Protein AF-E0ZPR1-F1 (afdb_monomer_lite)

Secondary structure (DSSP, 8-state):
--SHHHHHHHHHHHTT--S-TTHHHHHHHHHHHHHHHHHHHHHHHHT--HHHHHHHHHHHHHHT-PPPSSSHHHHHHSPPPPTTS-TTHHHHHHHHHHHHHHHHHHHHTTS--

Radius of gyration: 16.37 Å; chains: 1; bounding box: 39×27×52 Å

pLDDT: mean 82.0, std 13.03, range [48.91, 95.94]

Foldseek 3Di:
DDDPLLVVLVVVLVVVDDDDDCSLVVQLVSLVVVLVVLQVVLCVVQVWDNVLSVVQLVCCQVVVHARDLDDCSLVNRHDDDDPPPDPPVSVVSSVVSSVSSRCSSNSSRPGSD

Sequence (113 aa):
PSLHKKRELIESFLSKVNTGSDVDSAWATYVAREREKELADVIASERLDDAGTRRLVDGAFRDGTDIPTEGTRIASILPPVSRFGAGSNRSTIRARVIARLQDFVERFRGLGE

InterPro domains:
  IPR022625 Type I restriction enzyme R protein, C-terminal [PF12008] (2-108)

Structure (mmCIF, N/CA/C/O backbone):
data_AF-E0ZPR1-F1
#
_entry.id   AF-E0ZPR1-F1
#
loop_
_atom_site.group_PDB
_atom_site.id
_atom_site.type_symbol
_atom_site.label_atom_id
_atom_site.label_alt_id
_atom_site.label_comp_id
_atom_site.label_asym_id
_atom_site.label_entity_id
_atom_site.label_seq_id
_atom_site.pdbx_PDB_ins_code
_atom_site.Cartn_x
_atom_site.Cartn_y
_atom_site.Cartn_z
_atom_site.occupancy
_atom_site.B_iso_or_equiv
_atom_site.auth_seq_id
_atom_site.auth_comp_id
_atom_site.auth_asym_id
_atom_site.auth_atom_id
_atom_site.pdbx_PDB_model_num
ATOM 1 N N . PRO A 1 1 ? 1.263 15.630 0.528 1.00 48.91 1 PRO A N 1
ATOM 2 C CA . PRO A 1 1 ? -0.168 15.254 0.449 1.00 48.91 1 PRO A CA 1
ATOM 3 C C . PRO A 1 1 ? -0.487 14.215 1.531 1.00 48.91 1 PRO A C 1
ATOM 5 O O . PRO A 1 1 ? -0.517 13.020 1.280 1.00 48.91 1 PRO A O 1
ATOM 8 N N . SER A 1 2 ? -0.626 14.672 2.769 1.00 56.44 2 SER A N 1
ATOM 9 C CA . SER A 1 2 ? -0.712 13.809 3.949 1.00 56.44 2 SER A CA 1
ATOM 10 C C . SER A 1 2 ? -1.584 14.492 5.007 1.00 56.44 2 SER A C 1
ATOM 12 O O . SER A 1 2 ? -1.722 15.712 4.993 1.00 56.44 2 SER A O 1
ATOM 14 N N . LEU A 1 3 ? -2.218 13.686 5.867 1.00 59.69 3 LEU A N 1
ATOM 15 C CA . LEU A 1 3 ? -3.249 14.002 6.880 1.00 59.69 3 LEU A CA 1
ATOM 16 C C . LEU A 1 3 ? -4.708 14.070 6.389 1.00 59.69 3 LEU A C 1
ATOM 18 O O . LEU A 1 3 ? -5.560 13.425 7.000 1.00 59.69 3 LEU A O 1
ATOM 22 N N . HIS A 1 4 ? -5.027 14.743 5.277 1.00 63.12 4 HIS A N 1
ATOM 23 C CA . HIS A 1 4 ? -6.434 14.875 4.844 1.00 63.12 4 HIS A CA 1
ATOM 24 C C . HIS A 1 4 ? -7.119 13.537 4.507 1.00 63.12 4 HIS A C 1
ATOM 26 O O . HIS A 1 4 ? -8.247 13.310 4.934 1.00 63.12 4 HIS A O 1
ATOM 32 N N . LYS A 1 5 ? -6.420 12.617 3.827 1.00 68.12 5 LYS A N 1
ATOM 33 C CA . LYS A 1 5 ? -6.966 11.300 3.439 1.00 68.12 5 LYS A CA 1
ATOM 34 C C . LYS A 1 5 ? -7.258 10.379 4.635 1.00 68.12 5 LYS A C 1
ATOM 36 O O . LYS A 1 5 ? -8.184 9.572 4.586 1.00 68.12 5 LYS A O 1
ATOM 41 N N . LYS A 1 6 ? -6.463 10.493 5.709 1.00 70.81 6 LYS A N 1
ATOM 42 C CA . LYS A 1 6 ? -6.687 9.770 6.975 1.00 70.81 6 LYS A CA 1
ATOM 43 C C . LYS A 1 6 ? -7.925 10.312 7.684 1.00 70.81 6 LYS A C 1
ATOM 45 O O . LYS A 1 6 ? -8.782 9.541 8.101 1.00 70.81 6 LYS A O 1
ATOM 50 N N . ARG A 1 7 ? -8.039 11.644 7.749 1.00 74.88 7 ARG A N 1
ATOM 51 C CA . ARG A 1 7 ? -9.178 12.339 8.355 1.00 74.88 7 ARG A CA 1
ATOM 52 C C . ARG A 1 7 ? -10.507 11.947 7.703 1.00 74.88 7 ARG A C 1
ATOM 54 O O . ARG A 1 7 ? -11.430 11.602 8.423 1.00 74.88 7 ARG A O 1
ATOM 61 N N . GLU A 1 8 ? -10.581 11.908 6.373 1.00 78.06 8 GLU A N 1
ATOM 62 C CA . GLU A 1 8 ? -11.799 11.485 5.657 1.00 78.06 8 GLU A CA 1
ATOM 63 C C . GLU A 1 8 ? -12.241 10.056 6.008 1.00 78.06 8 GLU A C 1
ATOM 65 O O . GLU A 1 8 ? -13.435 9.783 6.119 1.00 78.06 8 GLU A O 1
ATOM 70 N N . LEU A 1 9 ? -11.291 9.134 6.206 1.00 76.12 9 LEU A N 1
ATOM 71 C CA . LEU A 1 9 ? -11.613 7.754 6.577 1.00 76.12 9 LEU A CA 1
ATOM 72 C C . LEU A 1 9 ? -12.222 7.682 7.986 1.00 76.12 9 LEU A C 1
ATOM 74 O O . LEU A 1 9 ? -13.208 6.974 8.193 1.00 76.12 9 LEU A O 1
ATOM 78 N N . ILE A 1 10 ? -11.657 8.447 8.925 1.00 74.44 10 ILE A N 1
ATOM 79 C CA . ILE A 1 10 ? -12.149 8.561 10.303 1.00 74.44 10 ILE A CA 1
ATOM 80 C C . ILE A 1 10 ? -13.526 9.246 10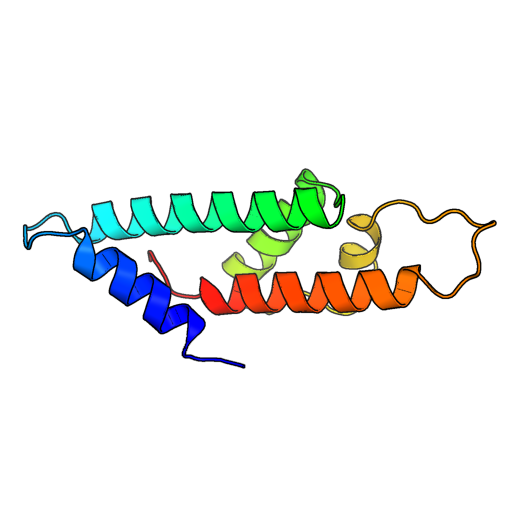.326 1.00 74.44 10 ILE A C 1
ATOM 82 O O . ILE A 1 10 ? -14.445 8.748 10.969 1.00 74.44 10 ILE A O 1
ATOM 86 N N . GLU A 1 11 ? -13.713 10.337 9.578 1.00 75.44 11 GLU A N 1
ATOM 87 C CA . GLU A 1 11 ? -14.992 11.058 9.474 1.00 75.44 11 GLU A CA 1
ATOM 88 C C . GLU A 1 11 ? -16.101 10.186 8.852 1.00 75.44 11 GLU A C 1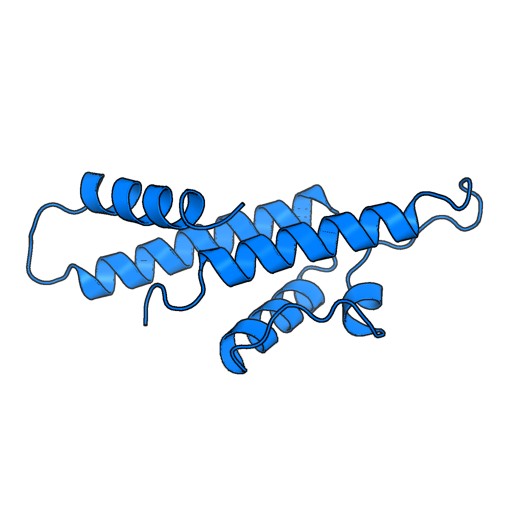
ATOM 90 O O . GLU A 1 11 ? -17.217 10.137 9.374 1.00 75.44 11 GLU A O 1
ATOM 95 N N . SER A 1 12 ? -15.792 9.425 7.792 1.00 72.12 12 SER A N 1
ATOM 96 C CA . SER A 1 12 ? -16.722 8.455 7.186 1.00 72.12 12 SER A CA 1
ATOM 97 C C . SER A 1 12 ? -17.179 7.395 8.192 1.00 72.12 12 SER A C 1
ATOM 99 O O . SER A 1 12 ? -18.353 7.022 8.218 1.00 72.12 12 SER A O 1
ATOM 101 N N . PHE A 1 13 ? -16.284 6.930 9.063 1.00 67.44 13 PHE A N 1
ATOM 102 C CA . PHE A 1 13 ? -16.640 5.971 10.103 1.00 67.44 13 PHE A CA 1
ATOM 103 C C . PHE A 1 13 ? -17.463 6.580 11.235 1.00 67.44 13 PHE A C 1
ATOM 105 O O . PHE A 1 13 ? -18.486 6.006 11.604 1.00 67.44 13 PHE A O 1
ATOM 112 N N . LEU A 1 14 ? -17.078 7.760 11.728 1.00 66.31 14 LEU A N 1
ATOM 113 C CA . LEU A 1 14 ? -17.839 8.484 12.750 1.00 66.31 14 LEU A CA 1
ATOM 114 C C . LEU A 1 14 ? -19.274 8.781 12.289 1.00 66.31 14 LEU A C 1
ATOM 116 O O . LEU A 1 14 ? -20.193 8.756 13.098 1.00 66.31 14 LEU A O 1
ATOM 120 N N . SER A 1 15 ? -19.490 8.988 10.985 1.00 64.12 15 SER A N 1
ATOM 121 C CA . SER A 1 15 ? -20.837 9.158 10.422 1.00 64.12 15 SER A CA 1
ATOM 122 C C . SER A 1 15 ? -21.688 7.877 10.416 1.00 64.12 15 SER A C 1
ATOM 124 O O . SER A 1 15 ? -22.912 7.953 10.318 1.00 64.12 15 SER A O 1
ATOM 126 N N . LYS A 1 16 ? -21.056 6.698 10.504 1.00 60.50 16 LYS A N 1
ATOM 127 C CA . LYS A 1 16 ? -21.709 5.382 10.414 1.00 60.50 16 LYS A CA 1
ATOM 128 C C . LYS A 1 16 ? -21.853 4.674 11.760 1.00 60.50 16 LYS A C 1
ATOM 130 O O . LYS A 1 16 ? -22.727 3.817 11.877 1.00 60.50 16 LYS A O 1
ATOM 135 N N . VAL A 1 17 ? -21.032 5.001 12.759 1.00 60.16 17 VAL A N 1
ATOM 136 C CA . VAL A 1 17 ? -21.102 4.376 14.086 1.00 60.16 17 VAL A CA 1
ATOM 137 C C . VAL A 1 17 ? -21.874 5.254 15.059 1.00 60.16 17 VAL A C 1
ATOM 139 O O . VAL A 1 17 ? -21.393 6.276 15.538 1.00 60.16 17 VAL A O 1
ATOM 142 N N . ASN A 1 18 ? -23.091 4.814 15.370 1.00 54.31 18 ASN A N 1
ATOM 143 C CA . ASN A 1 18 ? -23.869 5.329 16.486 1.00 54.31 18 ASN A CA 1
ATOM 144 C C . ASN A 1 18 ? -23.279 4.753 17.787 1.00 54.31 18 ASN A C 1
ATOM 146 O O . ASN A 1 18 ? -23.033 3.550 17.873 1.00 54.31 18 ASN A O 1
ATOM 150 N N . THR A 1 19 ? -22.997 5.610 18.765 1.00 55.59 19 THR A N 1
ATOM 151 C CA . THR A 1 19 ? -22.228 5.302 19.982 1.00 55.59 19 THR A CA 1
ATOM 152 C C . THR A 1 19 ? -22.784 4.095 20.750 1.00 55.59 19 THR A C 1
ATOM 154 O O . THR A 1 19 ? -23.854 4.178 21.350 1.00 55.59 19 THR A O 1
ATOM 157 N N . GLY A 1 20 ? -22.033 2.993 20.768 1.00 54.75 20 GLY A N 1
ATOM 158 C CA . GLY A 1 20 ? -22.308 1.782 21.543 1.00 54.75 20 GLY A CA 1
ATOM 159 C C . GLY A 1 20 ? -21.020 0.981 21.739 1.00 54.75 20 GLY A C 1
ATOM 160 O O . GLY A 1 20 ? -20.116 1.081 20.923 1.00 54.75 20 GLY A O 1
ATOM 161 N N . SER A 1 21 ? -20.922 0.213 22.823 1.00 57.41 21 SER A N 1
ATOM 162 C CA . SER A 1 21 ? -19.714 -0.409 23.405 1.00 57.41 21 SER A CA 1
ATOM 163 C C . SER A 1 21 ? -18.923 -1.420 22.544 1.00 57.41 21 SER A C 1
ATOM 165 O O . SER A 1 21 ? -18.094 -2.139 23.087 1.00 57.41 21 SER A O 1
ATOM 167 N N . ASP A 1 22 ? -19.157 -1.480 21.230 1.00 64.19 22 ASP A N 1
ATOM 168 C CA . ASP A 1 22 ? -18.505 -2.389 20.268 1.00 64.19 22 ASP A CA 1
ATOM 169 C C . ASP A 1 22 ? -17.859 -1.619 19.087 1.00 64.19 22 ASP A C 1
ATOM 171 O O . ASP A 1 22 ? -17.739 -2.110 17.962 1.00 64.19 22 ASP A O 1
ATOM 175 N N . VAL A 1 23 ? -17.487 -0.352 19.328 1.00 66.75 23 VAL A N 1
ATOM 176 C CA . VAL A 1 23 ? -16.899 0.548 18.316 1.00 66.75 23 VAL A CA 1
ATOM 177 C C . VAL A 1 23 ? -15.574 0.008 17.778 1.00 66.75 23 VAL A C 1
ATOM 179 O O . VAL A 1 23 ? -15.346 0.102 16.575 1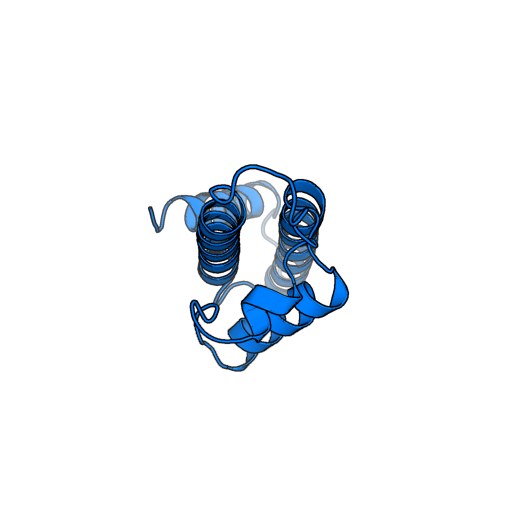.00 66.75 23 VAL A O 1
ATOM 182 N N . ASP A 1 24 ? -14.729 -0.589 18.621 1.00 68.38 24 ASP A N 1
ATOM 183 C CA . ASP A 1 24 ? -13.374 -1.006 18.231 1.00 68.38 24 ASP A CA 1
ATOM 184 C C . ASP A 1 24 ? -13.392 -2.193 17.250 1.00 68.38 24 ASP A C 1
ATOM 186 O O . ASP A 1 24 ? -12.704 -2.177 16.229 1.00 68.38 24 ASP A O 1
ATOM 190 N N . SER A 1 25 ? -14.258 -3.186 17.483 1.00 75.00 25 SER A N 1
ATOM 191 C CA . SER A 1 25 ? -14.450 -4.331 16.575 1.00 75.00 25 SER A CA 1
ATOM 192 C C . SER A 1 25 ? -15.085 -3.906 15.246 1.00 75.00 25 SER A C 1
ATOM 194 O O . SER A 1 25 ? -14.656 -4.317 14.157 1.00 75.00 25 SER A O 1
ATOM 196 N N . ALA A 1 26 ? -16.086 -3.021 15.314 1.00 79.69 26 ALA A N 1
ATOM 197 C CA . ALA A 1 26 ? -16.722 -2.447 14.134 1.00 79.69 26 ALA A CA 1
ATOM 198 C C . ALA A 1 26 ? -15.740 -1.588 13.318 1.00 79.69 26 ALA A C 1
ATOM 200 O O . ALA A 1 26 ? -15.760 -1.637 12.085 1.00 79.69 26 ALA A O 1
ATOM 201 N N . TRP A 1 27 ? -14.854 -0.848 13.991 1.00 80.12 27 TRP A N 1
ATOM 202 C CA . TRP A 1 27 ? -13.788 -0.057 13.380 1.00 80.12 27 TRP A CA 1
ATOM 203 C C . TRP A 1 27 ? -12.767 -0.936 12.675 1.00 80.12 27 TRP A C 1
ATOM 205 O O . TRP A 1 27 ? -12.549 -0.754 11.477 1.00 80.12 27 TRP A O 1
ATOM 215 N N . ALA A 1 28 ? -12.202 -1.929 13.366 1.00 80.56 28 ALA A N 1
ATOM 216 C CA . ALA A 1 28 ? -11.236 -2.853 12.779 1.00 80.56 28 ALA A CA 1
ATOM 217 C C . ALA A 1 28 ? -11.825 -3.573 11.553 1.00 80.56 28 ALA A C 1
ATOM 219 O O . ALA A 1 28 ? -11.192 -3.648 10.497 1.00 80.56 28 ALA A O 1
ATOM 220 N N . THR A 1 29 ? -13.087 -4.010 11.642 1.00 85.44 29 THR A N 1
ATOM 221 C CA . THR A 1 29 ? -13.807 -4.637 10.522 1.00 85.44 29 THR A CA 1
ATOM 222 C C . THR A 1 29 ? -14.015 -3.672 9.353 1.00 85.44 29 THR A C 1
ATOM 224 O O . THR A 1 29 ? -13.836 -4.051 8.193 1.00 85.44 29 THR A O 1
ATOM 227 N N . TYR A 1 30 ? -14.402 -2.424 9.625 1.00 85.56 30 TYR A N 1
ATOM 228 C CA . TYR A 1 30 ? -14.585 -1.403 8.595 1.00 85.56 30 TYR A CA 1
ATOM 229 C C . TYR A 1 30 ? -13.264 -1.065 7.896 1.00 85.56 30 TYR A C 1
ATOM 231 O O . TYR A 1 30 ? -13.199 -1.082 6.666 1.00 85.56 30 TYR A O 1
ATOM 239 N N . VAL A 1 31 ? -12.201 -0.829 8.669 1.00 87.25 31 VAL A N 1
ATOM 240 C CA . VAL A 1 31 ? -10.861 -0.544 8.148 1.00 87.25 31 VAL A CA 1
ATOM 241 C C . VAL A 1 31 ? -10.357 -1.709 7.300 1.00 87.25 31 VAL A C 1
ATOM 243 O O . VAL A 1 31 ? -9.865 -1.474 6.201 1.00 87.25 31 VAL A O 1
ATOM 246 N N . ALA A 1 32 ? -10.533 -2.959 7.737 1.00 88.44 32 ALA A N 1
ATOM 247 C CA . ALA A 1 32 ? -10.147 -4.130 6.950 1.00 88.44 32 ALA A CA 1
ATOM 248 C C . ALA A 1 32 ? -10.864 -4.189 5.588 1.00 88.44 32 ALA A C 1
ATOM 250 O O . ALA A 1 32 ? -10.231 -4.466 4.570 1.00 88.44 32 ALA A O 1
ATOM 251 N N . ARG A 1 33 ? -12.167 -3.876 5.547 1.00 91.19 33 ARG A N 1
ATOM 252 C CA . ARG A 1 33 ? -12.950 -3.842 4.299 1.00 91.19 33 ARG A CA 1
ATOM 253 C C . ARG A 1 33 ? -12.495 -2.731 3.355 1.00 91.19 33 ARG A C 1
ATOM 255 O O . ARG A 1 33 ? -12.347 -2.981 2.161 1.00 91.19 33 ARG A O 1
ATOM 262 N N . GLU A 1 34 ? -12.265 -1.525 3.870 1.00 91.38 34 GLU A N 1
ATOM 263 C CA . GLU A 1 34 ? -11.787 -0.404 3.048 1.00 91.38 34 GLU A CA 1
ATOM 264 C C . GLU A 1 34 ? -10.352 -0.633 2.553 1.00 91.38 34 GLU A C 1
ATOM 266 O O . GLU A 1 34 ? -10.062 -0.352 1.391 1.00 91.38 34 GLU A O 1
ATOM 271 N N . ARG A 1 35 ? -9.480 -1.226 3.382 1.00 92.31 35 ARG A N 1
ATOM 272 C CA . ARG A 1 35 ? -8.126 -1.646 2.977 1.00 92.31 35 ARG A CA 1
ATOM 273 C C . ARG A 1 35 ? -8.166 -2.611 1.805 1.00 92.31 35 ARG A C 1
ATOM 275 O O . ARG A 1 35 ? -7.461 -2.399 0.823 1.00 92.31 35 ARG A O 1
ATOM 282 N N . GLU A 1 36 ? -8.988 -3.653 1.905 1.00 94.00 36 GLU A N 1
ATOM 283 C CA . GLU A 1 36 ? -9.110 -4.660 0.852 1.00 94.00 36 GLU A CA 1
ATOM 284 C C . GLU A 1 36 ? -9.622 -4.046 -0.453 1.00 94.00 36 GLU A C 1
ATOM 286 O O . GLU A 1 36 ? -9.044 -4.268 -1.516 1.00 94.00 36 GLU A O 1
ATOM 291 N N . LYS A 1 37 ? -10.671 -3.225 -0.367 1.00 94.38 37 LYS A N 1
ATOM 292 C CA . LYS A 1 37 ? -11.258 -2.551 -1.525 1.00 94.38 37 LYS A CA 1
ATOM 293 C C . LYS A 1 37 ? -10.246 -1.652 -2.237 1.00 94.38 37 LYS A C 1
ATOM 295 O O . LYS A 1 37 ? -10.062 -1.774 -3.444 1.00 94.38 37 LYS A O 1
ATOM 300 N N . GLU A 1 38 ? -9.573 -0.770 -1.501 1.00 94.00 38 GLU A N 1
ATOM 301 C CA . GLU A 1 38 ? -8.634 0.180 -2.101 1.00 94.00 38 GLU A CA 1
ATOM 302 C C . GLU A 1 38 ? -7.395 -0.530 -2.673 1.00 94.00 38 GLU A C 1
ATOM 304 O O . GLU A 1 38 ? -6.917 -0.161 -3.748 1.00 94.00 38 GLU A O 1
ATOM 309 N N . LEU A 1 39 ? -6.909 -1.595 -2.022 1.00 95.44 39 LEU A N 1
ATOM 310 C CA . LEU A 1 39 ? -5.810 -2.398 -2.560 1.00 95.44 39 LEU A CA 1
ATOM 311 C C . LEU A 1 39 ? -6.211 -3.120 -3.854 1.00 95.44 39 LEU A C 1
ATOM 313 O O . LEU A 1 39 ? -5.460 -3.081 -4.831 1.00 95.44 39 LEU A O 1
ATOM 317 N N . ALA A 1 40 ? -7.397 -3.734 -3.883 1.00 95.56 40 ALA A N 1
ATOM 318 C CA . ALA A 1 40 ? -7.929 -4.390 -5.074 1.00 95.56 40 ALA A CA 1
ATOM 319 C C . ALA A 1 40 ? -8.084 -3.403 -6.246 1.00 95.56 40 ALA A C 1
ATOM 321 O O . ALA A 1 40 ? -7.706 -3.723 -7.375 1.00 95.56 40 ALA A O 1
ATOM 322 N N . ASP A 1 41 ? -8.544 -2.177 -5.980 1.00 95.50 41 ASP A N 1
ATOM 323 C CA . ASP A 1 41 ? -8.660 -1.116 -6.987 1.00 95.50 41 ASP A CA 1
ATOM 324 C C . ASP A 1 41 ? -7.288 -0.698 -7.552 1.00 95.50 41 ASP A C 1
ATOM 326 O O . ASP A 1 41 ? -7.133 -0.493 -8.764 1.00 95.50 41 ASP A O 1
ATOM 330 N N . VAL A 1 42 ? -6.253 -0.597 -6.708 1.00 93.94 42 VAL A N 1
ATOM 331 C CA . VAL A 1 42 ? -4.877 -0.317 -7.161 1.00 93.94 42 VAL A CA 1
ATOM 332 C C . VAL A 1 42 ? -4.352 -1.454 -8.039 1.00 93.94 42 VAL A C 1
ATOM 334 O O . VAL A 1 42 ? -3.837 -1.191 -9.129 1.00 93.94 42 VAL A O 1
ATOM 337 N N . ILE A 1 43 ? -4.529 -2.707 -7.610 1.00 94.88 43 ILE A N 1
ATOM 338 C CA . ILE A 1 43 ? -4.094 -3.898 -8.352 1.00 94.88 43 ILE A CA 1
ATOM 339 C C . ILE A 1 43 ? -4.784 -3.969 -9.717 1.00 94.88 43 ILE A C 1
ATOM 341 O O . ILE A 1 43 ? -4.112 -4.129 -10.737 1.00 94.88 43 ILE A O 1
ATOM 345 N N . ALA A 1 44 ? -6.105 -3.789 -9.760 1.00 94.88 44 ALA A N 1
ATOM 346 C CA . ALA A 1 44 ? -6.880 -3.846 -10.994 1.00 94.88 44 ALA A CA 1
ATOM 347 C C . ALA A 1 44 ? -6.533 -2.696 -11.953 1.00 94.88 44 ALA A C 1
ATOM 349 O O . ALA A 1 44 ? -6.302 -2.930 -13.142 1.00 94.88 44 ALA A O 1
ATOM 350 N N . SER A 1 45 ? -6.455 -1.459 -11.448 1.00 91.88 45 SER A N 1
ATOM 351 C CA . SER A 1 45 ? -6.216 -0.276 -12.289 1.00 91.88 45 SER A CA 1
ATOM 352 C C . SER A 1 45 ? -4.821 -0.247 -12.917 1.00 91.88 45 SER A C 1
ATOM 354 O O . SER A 1 45 ? -4.670 0.215 -14.047 1.00 91.88 45 SER A O 1
ATOM 356 N N . GLU A 1 46 ? -3.808 -0.767 -12.222 1.00 90.75 46 GLU A N 1
ATOM 357 C CA . GLU A 1 46 ? -2.427 -0.829 -12.723 1.00 90.75 46 GLU A CA 1
ATOM 358 C C . GLU A 1 46 ? -2.052 -2.210 -13.290 1.00 90.75 46 GLU A C 1
ATOM 360 O O . GLU A 1 46 ? -0.930 -2.397 -13.766 1.00 90.75 46 GLU A O 1
ATOM 365 N N . ARG A 1 47 ? -2.995 -3.167 -13.286 1.00 93.19 47 ARG A N 1
ATOM 366 C CA . ARG A 1 47 ? -2.818 -4.560 -13.738 1.00 93.19 47 ARG A CA 1
ATOM 367 C C . ARG A 1 47 ? -1.620 -5.240 -13.071 1.00 93.19 47 ARG A C 1
ATOM 369 O O . ARG A 1 47 ? -0.792 -5.858 -13.745 1.00 93.19 47 ARG A O 1
ATOM 376 N N . LEU A 1 48 ? -1.513 -5.065 -11.758 1.00 94.31 48 LEU A N 1
ATOM 377 C CA . LEU A 1 48 ? -0.425 -5.623 -10.962 1.00 94.31 48 LEU A CA 1
ATOM 378 C C . LEU A 1 48 ? -0.619 -7.123 -10.737 1.00 94.31 48 LEU A C 1
ATOM 380 O O . LEU A 1 48 ? -1.732 -7.641 -10.818 1.00 94.31 48 LEU A O 1
ATOM 384 N N . ASP A 1 49 ? 0.472 -7.808 -10.404 1.00 95.00 49 ASP A N 1
ATOM 385 C CA . ASP A 1 49 ? 0.395 -9.151 -9.832 1.00 95.00 49 ASP A CA 1
ATOM 386 C C . ASP A 1 49 ? -0.268 -9.087 -8.450 1.00 95.00 49 ASP A C 1
ATOM 388 O O . ASP A 1 49 ? 0.275 -8.480 -7.524 1.00 95.00 49 ASP A O 1
ATOM 392 N N . ASP A 1 50 ? -1.439 -9.706 -8.307 1.00 95.38 50 ASP A N 1
ATOM 393 C CA . ASP A 1 50 ? -2.250 -9.629 -7.090 1.00 95.38 50 ASP A CA 1
ATOM 394 C C . ASP A 1 50 ? -1.508 -10.214 -5.877 1.00 95.38 50 ASP A C 1
ATOM 396 O O . ASP A 1 50 ? -1.300 -9.531 -4.870 1.00 95.38 50 ASP A O 1
ATOM 400 N N . ALA A 1 51 ? -1.007 -11.445 -6.005 1.00 95.31 51 ALA A N 1
ATOM 401 C CA . ALA A 1 51 ? -0.344 -12.148 -4.912 1.00 95.31 51 ALA A CA 1
ATOM 402 C C . ALA A 1 51 ? 0.955 -11.451 -4.478 1.00 95.31 51 ALA A C 1
ATOM 404 O O . ALA A 1 51 ? 1.212 -11.291 -3.280 1.00 95.31 51 ALA A O 1
ATOM 405 N N . GLY A 1 52 ? 1.782 -11.019 -5.433 1.00 95.19 52 GLY A N 1
ATOM 406 C CA . GLY A 1 52 ? 3.011 -10.285 -5.155 1.00 95.19 52 GLY A CA 1
ATOM 407 C C . GLY A 1 52 ? 2.753 -8.915 -4.533 1.00 95.19 52 GLY A C 1
ATOM 408 O O . GLY A 1 52 ? 3.464 -8.533 -3.602 1.00 95.19 52 GLY A O 1
ATOM 409 N N . THR A 1 53 ? 1.719 -8.200 -4.987 1.00 95.94 53 THR A N 1
ATOM 410 C CA . THR A 1 53 ? 1.364 -6.881 -4.440 1.00 95.94 53 THR A CA 1
ATOM 411 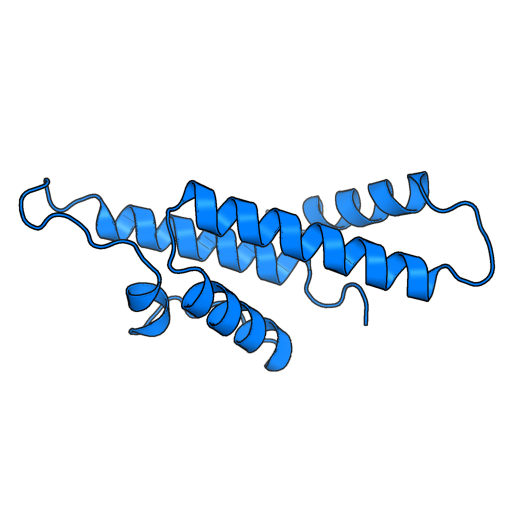C C . THR A 1 53 ? 0.887 -7.000 -2.998 1.00 95.94 53 THR A C 1
ATOM 413 O O . THR A 1 53 ? 1.390 -6.279 -2.137 1.00 95.94 53 THR A O 1
ATOM 416 N N . ARG A 1 54 ? -0.006 -7.953 -2.707 1.00 95.38 54 ARG A N 1
ATOM 417 C CA . ARG A 1 54 ? -0.485 -8.218 -1.341 1.00 95.38 54 ARG A CA 1
ATOM 418 C C . ARG A 1 54 ? 0.664 -8.558 -0.399 1.00 95.38 54 ARG A C 1
ATOM 420 O O . ARG A 1 54 ? 0.820 -7.909 0.625 1.00 95.38 54 ARG A O 1
ATOM 427 N N . ARG A 1 55 ? 1.559 -9.469 -0.800 1.00 94.44 55 ARG A N 1
ATOM 428 C CA . ARG A 1 55 ? 2.753 -9.820 -0.004 1.00 94.44 55 ARG A CA 1
ATOM 429 C C . ARG A 1 55 ? 3.666 -8.626 0.267 1.00 94.44 55 ARG A C 1
ATOM 431 O O . ARG A 1 55 ? 4.225 -8.525 1.358 1.00 94.44 55 ARG A O 1
ATOM 438 N N . LEU A 1 56 ? 3.855 -7.755 -0.724 1.00 93.38 56 LEU A N 1
ATOM 439 C CA . LEU A 1 56 ? 4.693 -6.564 -0.588 1.00 93.38 56 LEU A CA 1
ATOM 440 C C . LEU A 1 56 ? 4.106 -5.591 0.439 1.00 93.38 56 LEU A C 1
ATOM 442 O O . LEU A 1 56 ? 4.820 -5.102 1.311 1.00 93.38 56 LEU A O 1
ATOM 446 N N . VAL A 1 57 ? 2.804 -5.346 0.332 1.00 93.56 57 VAL A N 1
ATOM 447 C CA . VAL A 1 57 ? 2.044 -4.466 1.216 1.00 93.56 57 VAL A CA 1
ATOM 448 C C . VAL A 1 57 ? 1.976 -5.035 2.637 1.00 93.56 57 VAL A C 1
ATOM 450 O O . VAL A 1 57 ? 2.258 -4.314 3.591 1.00 93.56 57 VAL A O 1
ATOM 453 N N . ASP A 1 58 ? 1.703 -6.331 2.793 1.00 92.31 58 ASP A N 1
ATOM 454 C CA . ASP A 1 58 ? 1.684 -7.013 4.093 1.00 92.31 58 ASP A CA 1
ATOM 455 C C . ASP A 1 58 ? 3.039 -6.944 4.803 1.00 92.31 58 ASP A C 1
ATOM 457 O O . ASP A 1 58 ? 3.096 -6.777 6.019 1.00 92.31 58 ASP A O 1
ATOM 461 N N . GLY A 1 59 ? 4.139 -7.061 4.050 1.00 91.81 59 GLY A N 1
ATOM 462 C CA . GLY A 1 59 ? 5.489 -6.858 4.576 1.00 91.81 59 GLY A CA 1
ATOM 463 C C . GLY A 1 59 ? 5.690 -5.442 5.114 1.00 91.81 59 GLY A C 1
ATOM 464 O O . GLY A 1 59 ? 6.149 -5.280 6.238 1.00 91.81 59 GLY A O 1
ATOM 465 N N . ALA A 1 60 ? 5.269 -4.424 4.359 1.00 91.62 60 ALA A N 1
ATOM 466 C CA . ALA A 1 60 ? 5.371 -3.028 4.786 1.00 91.62 60 ALA A CA 1
ATOM 467 C C . ALA A 1 60 ? 4.580 -2.751 6.077 1.00 91.62 60 ALA A C 1
ATOM 469 O O . ALA A 1 60 ? 5.093 -2.092 6.981 1.00 91.62 60 ALA A O 1
ATOM 470 N N . PHE A 1 61 ? 3.369 -3.307 6.209 1.00 90.31 61 PHE A N 1
ATOM 471 C CA . PHE A 1 61 ? 2.596 -3.199 7.450 1.00 90.31 61 PHE A CA 1
ATOM 472 C C . PHE A 1 61 ? 3.245 -3.944 8.615 1.00 90.31 61 PHE A C 1
ATOM 474 O O . PHE A 1 61 ? 3.395 -3.357 9.681 1.00 90.31 61 PHE A O 1
ATOM 481 N N . ARG A 1 62 ? 3.655 -5.205 8.415 1.00 89.75 62 ARG A N 1
ATOM 482 C CA . ARG A 1 62 ? 4.277 -6.029 9.465 1.00 89.75 62 ARG A CA 1
ATOM 483 C C . ARG A 1 62 ? 5.554 -5.395 10.005 1.00 89.75 62 ARG A C 1
ATOM 485 O O . ARG A 1 62 ? 5.769 -5.380 11.211 1.00 89.75 62 ARG A O 1
ATOM 492 N N . ASP A 1 63 ? 6.390 -4.893 9.105 1.00 88.69 63 ASP A N 1
ATOM 493 C CA . ASP A 1 63 ? 7.711 -4.374 9.447 1.00 88.69 63 ASP A CA 1
ATOM 494 C C . ASP A 1 63 ? 7.656 -2.885 9.828 1.00 88.69 63 ASP A C 1
ATOM 496 O O . ASP A 1 63 ? 8.671 -2.298 10.198 1.00 88.69 63 ASP A O 1
ATOM 500 N N . GLY A 1 64 ? 6.490 -2.241 9.692 1.00 87.75 64 GLY A N 1
ATOM 501 C CA . GLY A 1 64 ? 6.341 -0.807 9.909 1.00 87.75 64 GLY A CA 1
ATOM 502 C C . GLY A 1 64 ? 7.178 0.034 8.940 1.00 87.75 64 GLY A C 1
ATOM 503 O O . GLY A 1 64 ? 7.535 1.165 9.263 1.00 87.75 64 GLY A O 1
ATOM 504 N N . THR A 1 65 ? 7.462 -0.462 7.736 1.00 89.00 65 THR A N 1
ATOM 505 C CA . THR A 1 65 ? 8.295 0.217 6.727 1.00 89.00 65 THR A CA 1
ATOM 506 C C . THR A 1 65 ? 7.465 0.762 5.570 1.00 89.00 65 THR A C 1
ATOM 508 O O . THR A 1 65 ? 6.276 0.474 5.449 1.00 89.00 65 THR A O 1
ATOM 511 N N . ASP A 1 66 ? 8.058 1.618 4.742 1.00 89.62 66 ASP A N 1
ATOM 512 C CA . ASP A 1 66 ? 7.434 2.063 3.496 1.00 89.62 66 ASP A CA 1
ATOM 513 C C . ASP A 1 66 ? 7.650 1.046 2.372 1.00 89.62 66 ASP A C 1
ATOM 515 O O . ASP A 1 66 ? 8.522 0.175 2.433 1.00 89.62 66 ASP A O 1
ATOM 519 N N . ILE A 1 67 ? 6.869 1.180 1.298 1.00 91.00 67 ILE A N 1
ATOM 520 C CA . ILE A 1 67 ? 7.035 0.341 0.111 1.00 91.00 67 ILE A CA 1
ATOM 521 C C . ILE A 1 67 ? 8.434 0.570 -0.481 1.00 91.00 67 ILE A C 1
ATOM 523 O O . ILE A 1 67 ? 8.787 1.716 -0.783 1.00 91.00 67 ILE A O 1
ATOM 527 N N . PRO A 1 68 ? 9.226 -0.498 -0.700 1.00 86.38 68 PRO A N 1
ATOM 528 C CA . PRO A 1 68 ? 10.564 -0.366 -1.250 1.00 86.38 68 PRO A CA 1
ATOM 529 C C . PRO A 1 68 ? 10.497 0.187 -2.675 1.00 86.38 68 PRO A C 1
ATOM 531 O O . PRO A 1 68 ? 9.865 -0.384 -3.566 1.00 86.38 68 PRO A O 1
ATOM 534 N N . THR A 1 69 ? 11.181 1.306 -2.890 1.00 85.12 69 THR A N 1
ATOM 535 C CA . THR A 1 69 ? 11.261 1.985 -4.189 1.00 85.12 69 THR A CA 1
ATOM 536 C C . THR A 1 69 ? 12.238 1.280 -5.135 1.00 85.12 69 THR A C 1
ATOM 538 O O . THR A 1 69 ? 12.055 1.265 -6.358 1.00 85.12 69 THR A O 1
ATOM 541 N N . GLU A 1 70 ? 13.247 0.627 -4.560 1.00 79.81 70 GLU A N 1
ATOM 542 C CA . GLU A 1 70 ? 14.323 -0.077 -5.246 1.00 79.81 70 GLU A CA 1
ATOM 543 C C . GLU A 1 70 ? 14.190 -1.606 -5.174 1.00 79.81 70 GLU A C 1
ATOM 545 O O . GLU A 1 70 ? 13.377 -2.173 -4.442 1.00 79.81 70 GLU A O 1
ATOM 550 N N . GLY A 1 71 ? 15.005 -2.290 -5.976 1.00 80.12 71 GLY A N 1
ATOM 551 C CA . GLY A 1 71 ? 15.065 -3.749 -6.007 1.00 80.12 71 GLY A CA 1
ATOM 552 C C . GLY A 1 71 ? 14.031 -4.426 -6.910 1.00 80.12 71 GLY A C 1
ATOM 553 O O . GLY A 1 71 ? 13.278 -3.797 -7.659 1.00 80.12 71 GLY A O 1
ATOM 554 N N . THR A 1 72 ? 14.044 -5.758 -6.867 1.00 85.06 72 THR A N 1
ATOM 555 C CA . THR A 1 72 ? 13.282 -6.637 -7.767 1.00 85.06 72 THR A CA 1
ATOM 556 C C . THR A 1 72 ? 11.838 -6.845 -7.330 1.00 85.06 72 THR A C 1
ATOM 558 O O . THR A 1 72 ? 11.002 -7.125 -8.180 1.00 85.06 72 THR A O 1
ATOM 561 N N . ARG A 1 73 ? 11.521 -6.649 -6.043 1.00 85.88 73 ARG A N 1
ATOM 562 C CA . ARG A 1 73 ? 10.171 -6.869 -5.493 1.00 85.88 73 ARG A CA 1
ATOM 563 C C . ARG A 1 73 ? 9.114 -5.963 -6.119 1.00 85.88 73 ARG A C 1
ATOM 565 O O . ARG A 1 73 ? 8.050 -6.434 -6.495 1.00 85.88 73 ARG A O 1
ATOM 572 N N . ILE A 1 74 ? 9.412 -4.672 -6.282 1.00 89.00 74 ILE A N 1
ATOM 573 C CA . ILE A 1 74 ? 8.492 -3.773 -6.988 1.00 89.00 74 ILE A CA 1
ATOM 574 C C . ILE A 1 74 ? 8.460 -4.100 -8.485 1.00 89.00 74 ILE A C 1
ATOM 576 O O . ILE A 1 74 ? 7.418 -4.038 -9.118 1.00 89.00 74 ILE A O 1
ATOM 580 N N . ALA A 1 75 ? 9.594 -4.496 -9.068 1.00 88.25 75 ALA A N 1
ATOM 581 C CA . ALA A 1 75 ? 9.676 -4.811 -10.489 1.00 88.25 75 ALA A CA 1
ATOM 582 C C . ALA A 1 75 ? 8.908 -6.088 -10.869 1.00 88.25 75 ALA A C 1
ATOM 584 O O . ALA A 1 75 ? 8.453 -6.172 -12.013 1.00 88.25 75 ALA A O 1
ATOM 585 N N . SER A 1 76 ? 8.772 -7.044 -9.941 1.00 90.31 76 SER A N 1
ATOM 586 C CA . SER A 1 76 ? 8.078 -8.319 -10.143 1.00 90.31 76 SER A CA 1
ATOM 587 C C . SER A 1 76 ? 6.560 -8.200 -10.108 1.00 90.31 76 SER A C 1
ATOM 589 O O . SER A 1 76 ? 5.900 -9.040 -10.703 1.00 90.31 76 SER A O 1
ATOM 591 N N . ILE A 1 77 ? 6.011 -7.171 -9.450 1.00 93.44 77 ILE A N 1
ATOM 592 C CA . ILE A 1 77 ? 4.556 -6.958 -9.405 1.00 93.44 77 ILE A CA 1
ATOM 593 C C . ILE A 1 77 ? 4.024 -6.158 -10.595 1.00 93.44 77 ILE A C 1
ATOM 595 O O . ILE A 1 77 ? 2.817 -6.077 -10.797 1.00 93.44 77 ILE A O 1
ATOM 599 N N . LEU A 1 78 ? 4.914 -5.535 -11.372 1.00 90.81 78 LEU A N 1
ATOM 600 C CA . LEU A 1 78 ? 4.528 -4.746 -12.535 1.00 90.81 78 LEU A CA 1
ATOM 601 C C . LEU A 1 78 ? 4.166 -5.655 -13.713 1.00 90.81 78 LEU A C 1
ATOM 603 O O . LEU A 1 78 ? 4.861 -6.649 -13.948 1.00 90.81 78 LEU A O 1
ATOM 607 N N . PRO A 1 79 ? 3.172 -5.268 -14.529 1.00 86.56 79 PRO A N 1
ATOM 608 C CA . PRO A 1 79 ? 2.849 -6.010 -15.734 1.00 86.56 79 PRO A CA 1
ATOM 609 C C . PRO A 1 79 ? 4.052 -6.064 -16.692 1.00 86.56 79 PRO A C 1
ATOM 611 O O . PRO A 1 79 ? 4.872 -5.133 -16.743 1.00 86.56 79 PRO A O 1
ATOM 614 N N . PRO A 1 80 ? 4.169 -7.135 -17.497 1.00 81.62 80 PRO A N 1
ATOM 615 C CA . PRO A 1 80 ? 5.200 -7.221 -18.517 1.00 81.62 80 PRO A CA 1
ATOM 616 C C . PRO A 1 80 ? 5.013 -6.082 -19.523 1.00 81.62 80 PRO A C 1
ATOM 618 O O . PRO A 1 80 ? 3.947 -5.912 -20.113 1.00 81.62 80 PRO A O 1
ATOM 621 N N . VAL A 1 81 ? 6.065 -5.294 -19.735 1.00 75.19 81 VAL A N 1
ATOM 622 C CA . VAL A 1 81 ? 6.059 -4.268 -20.782 1.00 75.19 81 VAL A CA 1
ATOM 623 C C . VAL A 1 81 ? 6.511 -4.876 -22.102 1.00 75.19 81 VAL A C 1
ATOM 625 O O . VAL A 1 81 ? 7.482 -5.637 -22.147 1.00 75.19 81 VAL A O 1
ATOM 628 N N . SER A 1 82 ? 5.820 -4.526 -23.187 1.00 68.50 82 SER A N 1
ATOM 629 C CA . SER A 1 82 ? 6.262 -4.891 -24.531 1.00 68.50 82 SER A CA 1
ATOM 630 C C . SER A 1 82 ? 7.637 -4.284 -24.801 1.00 68.50 82 SER A C 1
ATOM 632 O O . SER A 1 82 ? 7.827 -3.077 -24.660 1.00 68.50 82 SER A O 1
ATOM 634 N N . ARG A 1 83 ? 8.587 -5.121 -25.232 1.00 63.97 83 ARG A N 1
ATOM 635 C CA . ARG A 1 83 ? 9.945 -4.701 -25.627 1.00 63.97 83 ARG A CA 1
ATOM 636 C C . ARG A 1 83 ? 9.962 -3.899 -26.934 1.00 63.97 83 ARG A C 1
ATOM 638 O O . ARG A 1 83 ? 10.990 -3.329 -27.275 1.00 63.97 83 ARG A O 1
ATOM 645 N N . PHE A 1 84 ? 8.833 -3.866 -27.642 1.00 68.94 84 PHE A N 1
ATOM 646 C CA . PHE A 1 84 ? 8.655 -3.190 -28.927 1.00 68.94 84 PHE A CA 1
ATOM 647 C C . PHE A 1 84 ? 7.820 -1.904 -28.821 1.00 68.94 84 PHE A C 1
ATOM 649 O O . PHE A 1 84 ? 7.629 -1.214 -29.816 1.00 68.94 84 PHE A O 1
ATOM 656 N N . GLY A 1 85 ? 7.317 -1.569 -27.628 1.00 60.81 85 GLY A N 1
ATOM 657 C CA . GLY A 1 85 ? 6.714 -0.264 -27.358 1.00 60.81 85 GLY A CA 1
ATOM 658 C C . GLY A 1 85 ? 7.796 0.739 -26.965 1.00 60.81 85 GLY A C 1
ATOM 659 O O . GLY A 1 85 ? 8.711 0.382 -26.225 1.00 60.81 85 GLY A O 1
ATOM 660 N N . ALA A 1 86 ? 7.699 1.981 -27.445 1.00 56.81 86 ALA A N 1
ATOM 661 C CA . ALA A 1 86 ? 8.633 3.061 -27.124 1.00 56.81 86 ALA A CA 1
ATOM 662 C C . ALA A 1 86 ? 8.965 3.078 -25.615 1.00 56.81 86 ALA A C 1
ATOM 664 O O . ALA A 1 86 ? 8.069 3.177 -24.774 1.00 56.81 86 ALA A O 1
ATOM 665 N N . GLY A 1 87 ? 10.254 2.927 -25.286 1.00 56.47 87 GLY A N 1
ATOM 666 C CA . GLY A 1 87 ? 10.816 2.579 -23.970 1.00 56.47 87 GLY A CA 1
ATOM 667 C C . GLY A 1 87 ? 10.604 3.561 -22.807 1.00 56.47 87 GLY A C 1
ATOM 668 O O . GLY A 1 87 ? 11.387 3.560 -21.865 1.00 56.47 87 GLY A O 1
ATOM 669 N N . SER A 1 88 ? 9.551 4.375 -22.831 1.00 60.56 88 SER A N 1
ATOM 670 C CA . SER A 1 88 ? 9.244 5.406 -21.835 1.00 60.56 88 SER A CA 1
ATOM 671 C C . SER A 1 88 ? 8.221 4.979 -20.772 1.00 60.56 88 SER A C 1
ATOM 673 O O . SER A 1 88 ? 8.043 5.694 -19.789 1.00 60.56 88 SER A O 1
ATOM 675 N N . ASN A 1 89 ? 7.507 3.860 -20.944 1.00 75.56 89 ASN A N 1
ATOM 676 C CA . ASN A 1 89 ? 6.311 3.606 -20.129 1.00 75.56 89 ASN A CA 1
ATOM 677 C C . ASN A 1 89 ? 6.592 2.862 -18.809 1.00 75.56 89 ASN A C 1
ATOM 679 O O . ASN A 1 89 ? 5.903 3.092 -17.818 1.00 75.56 89 ASN A O 1
ATOM 683 N N . ARG A 1 90 ? 7.614 1.991 -18.747 1.00 83.69 90 ARG A N 1
ATOM 684 C CA . ARG A 1 90 ? 7.839 1.143 -17.555 1.00 83.69 90 ARG A CA 1
ATOM 685 C C . ARG A 1 90 ? 8.276 1.938 -16.327 1.00 83.69 90 ARG A C 1
ATOM 687 O O . ARG A 1 90 ? 7.798 1.657 -15.233 1.00 83.69 90 ARG A O 1
ATOM 694 N N . SER A 1 91 ? 9.187 2.896 -16.490 1.00 85.00 91 SER A N 1
ATOM 695 C CA . SER A 1 91 ? 9.676 3.737 -15.389 1.00 85.00 91 SER A CA 1
ATOM 696 C C . SER A 1 91 ? 8.562 4.619 -14.826 1.00 85.00 91 SER A C 1
ATOM 698 O O . SER A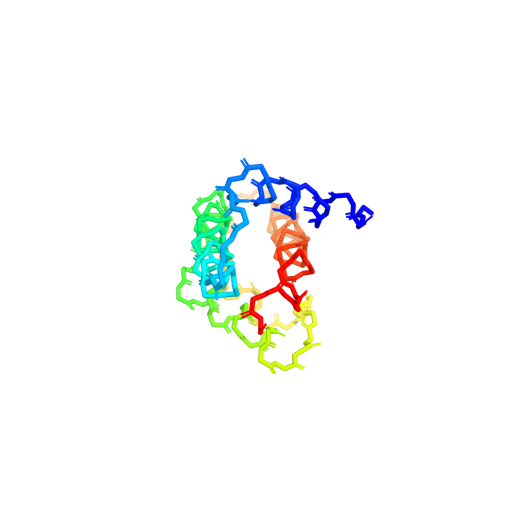 1 91 ? 8.400 4.683 -13.611 1.00 85.00 91 SER A O 1
ATOM 700 N N . THR A 1 92 ? 7.741 5.215 -15.694 1.00 86.75 92 THR A N 1
ATOM 701 C CA . THR A 1 92 ? 6.580 6.022 -15.294 1.00 86.75 92 THR A CA 1
ATOM 702 C C . THR A 1 92 ? 5.528 5.188 -14.568 1.00 86.75 92 THR A C 1
ATOM 704 O O . THR A 1 92 ? 5.059 5.592 -13.506 1.00 86.75 92 THR A O 1
ATOM 707 N N . ILE A 1 93 ? 5.190 3.999 -15.088 1.00 87.06 93 ILE A N 1
ATOM 708 C CA . ILE A 1 93 ? 4.272 3.071 -14.409 1.00 87.06 93 ILE A CA 1
ATOM 709 C C . ILE A 1 93 ? 4.844 2.679 -13.044 1.00 87.06 93 ILE A C 1
ATOM 711 O O . ILE A 1 93 ? 4.134 2.746 -12.047 1.00 87.06 93 ILE A O 1
ATOM 715 N N . ARG A 1 94 ? 6.137 2.339 -12.968 1.00 89.75 94 ARG A N 1
ATOM 716 C CA . ARG A 1 94 ? 6.798 1.996 -11.703 1.00 89.75 94 ARG A CA 1
ATOM 717 C C . ARG A 1 94 ? 6.682 3.123 -10.679 1.00 89.75 94 ARG A C 1
ATOM 719 O O . ARG A 1 94 ? 6.278 2.861 -9.552 1.00 89.75 94 ARG A O 1
ATOM 726 N N . ALA A 1 95 ? 7.024 4.352 -11.059 1.00 90.94 95 ALA A N 1
ATOM 727 C CA . ALA A 1 95 ? 6.952 5.504 -10.164 1.00 90.94 95 ALA A CA 1
ATOM 728 C C . ALA A 1 95 ? 5.516 5.750 -9.675 1.00 90.94 95 ALA A C 1
ATOM 730 O O . ALA A 1 95 ? 5.298 5.972 -8.485 1.00 90.94 95 ALA A O 1
ATOM 731 N N . ARG A 1 96 ? 4.527 5.635 -10.571 1.00 91.19 96 ARG A N 1
ATOM 732 C CA . ARG A 1 96 ? 3.108 5.772 -10.227 1.00 91.19 96 ARG A CA 1
ATOM 733 C C . ARG A 1 96 ? 2.640 4.685 -9.259 1.00 91.19 96 ARG A C 1
ATOM 735 O O . ARG A 1 96 ? 1.989 5.004 -8.271 1.00 91.19 96 ARG A O 1
ATOM 742 N N . VAL A 1 97 ? 2.987 3.425 -9.515 1.00 93.19 97 VAL A N 1
ATOM 743 C CA . VAL A 1 97 ? 2.630 2.290 -8.648 1.00 93.19 97 VAL A CA 1
ATOM 744 C C . VAL A 1 97 ? 3.254 2.444 -7.265 1.00 93.19 97 VAL A C 1
ATOM 746 O O . VAL A 1 97 ? 2.553 2.285 -6.272 1.00 93.19 97 VAL A O 1
ATOM 749 N N . ILE A 1 98 ? 4.535 2.822 -7.189 1.00 93.31 98 ILE A N 1
ATOM 750 C CA . ILE A 1 98 ? 5.210 3.112 -5.917 1.00 93.31 98 ILE A CA 1
ATOM 751 C C . ILE A 1 98 ? 4.447 4.188 -5.146 1.00 93.31 98 ILE A C 1
ATOM 753 O O . ILE A 1 98 ? 4.080 3.950 -4.002 1.00 93.31 98 ILE A O 1
ATOM 757 N N . ALA A 1 99 ? 4.151 5.327 -5.778 1.00 93.50 99 ALA A N 1
ATOM 758 C CA . ALA A 1 99 ? 3.444 6.421 -5.120 1.00 93.50 99 ALA A CA 1
ATOM 759 C C . ALA A 1 99 ? 2.059 5.989 -4.605 1.00 93.50 99 ALA A C 1
ATOM 761 O O . ALA A 1 99 ? 1.702 6.296 -3.473 1.00 93.50 99 ALA A O 1
ATOM 762 N N . ARG A 1 100 ? 1.292 5.226 -5.399 1.00 94.38 100 ARG A N 1
ATOM 763 C CA . ARG A 1 100 ? -0.036 4.729 -4.992 1.00 94.38 100 ARG A CA 1
ATOM 764 C C . ARG A 1 100 ? 0.046 3.751 -3.819 1.00 94.38 100 ARG A C 1
ATOM 766 O O . ARG A 1 100 ? -0.751 3.860 -2.894 1.00 94.38 100 ARG A O 1
ATOM 773 N N . LEU A 1 101 ? 1.004 2.822 -3.835 1.00 94.31 101 LEU A N 1
ATOM 774 C CA . LEU A 1 101 ? 1.179 1.857 -2.746 1.00 94.31 101 LEU A CA 1
ATOM 775 C C . LEU A 1 101 ? 1.737 2.516 -1.473 1.00 94.31 101 LEU A C 1
ATOM 777 O O . LEU A 1 101 ? 1.349 2.127 -0.376 1.00 94.31 101 LEU A O 1
ATOM 781 N N . GLN A 1 102 ? 2.609 3.520 -1.598 1.00 93.12 102 GLN A N 1
ATOM 782 C CA . GLN A 1 102 ? 3.083 4.317 -0.461 1.00 93.12 102 GLN A CA 1
ATOM 783 C C . GLN A 1 102 ? 1.940 5.107 0.176 1.00 93.12 102 GLN A C 1
ATOM 785 O O . GLN A 1 102 ? 1.751 5.023 1.386 1.00 93.12 102 GLN A O 1
ATOM 790 N N . ASP A 1 103 ? 1.137 5.803 -0.634 1.00 92.50 103 ASP A N 1
ATOM 791 C CA . ASP A 1 103 ? -0.060 6.508 -0.168 1.00 92.50 103 ASP A CA 1
ATOM 792 C C . ASP A 1 103 ? -1.034 5.554 0.540 1.00 92.50 103 ASP A C 1
ATOM 794 O O . ASP A 1 103 ? -1.593 5.907 1.579 1.00 92.50 103 ASP A O 1
ATOM 798 N N . PHE A 1 104 ? -1.219 4.345 -0.001 1.00 93.00 104 PHE A N 1
ATOM 799 C CA . PHE A 1 104 ? -2.054 3.306 0.597 1.00 93.00 104 PHE A CA 1
ATOM 800 C C . PHE A 1 104 ? -1.525 2.858 1.967 1.00 93.00 104 PHE A C 1
ATOM 802 O O . PHE A 1 104 ? -2.266 2.882 2.951 1.00 93.00 104 PHE A O 1
ATOM 809 N N . VAL A 1 105 ? -0.244 2.480 2.058 1.00 91.75 105 VAL A N 1
ATOM 810 C CA . VAL A 1 105 ? 0.360 2.052 3.331 1.00 91.75 105 VAL A CA 1
ATOM 811 C C . VAL A 1 105 ? 0.279 3.174 4.351 1.00 91.75 105 VAL A C 1
ATOM 813 O O . VAL A 1 105 ? -0.194 2.947 5.461 1.00 91.75 105 VAL A O 1
ATOM 816 N N . GLU A 1 106 ? 0.655 4.392 3.967 1.00 90.62 106 GLU A N 1
ATOM 817 C CA . GLU A 1 106 ? 0.595 5.547 4.852 1.00 90.62 106 GLU A CA 1
ATOM 818 C C . GLU A 1 106 ? -0.829 5.778 5.355 1.00 90.62 106 GLU A C 1
ATOM 820 O O . GLU A 1 106 ? -1.012 5.941 6.558 1.00 90.62 106 GLU A O 1
ATOM 825 N N . ARG A 1 107 ? -1.846 5.727 4.481 1.00 88.88 107 ARG A N 1
ATOM 826 C CA . ARG A 1 107 ? -3.260 5.931 4.840 1.00 88.88 107 ARG A CA 1
ATOM 827 C C . ARG A 1 107 ? -3.738 4.977 5.931 1.00 88.88 107 ARG A C 1
ATOM 829 O O . ARG A 1 1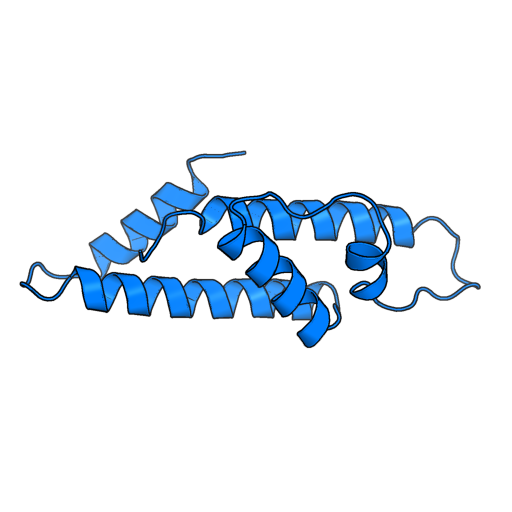07 ? -4.445 5.428 6.828 1.00 88.88 107 ARG A O 1
ATOM 836 N N . PHE A 1 108 ? -3.370 3.703 5.850 1.00 89.00 108 PHE A N 1
ATOM 837 C CA . PHE A 1 108 ? -3.894 2.660 6.734 1.00 89.00 108 PHE A CA 1
ATOM 838 C C . PHE A 1 108 ? -2.953 2.253 7.870 1.00 89.00 108 PHE A C 1
ATOM 840 O O . PHE A 1 108 ? -3.331 1.449 8.719 1.00 89.00 108 PHE A O 1
ATOM 847 N N . ARG A 1 109 ? -1.735 2.798 7.911 1.00 85.31 109 ARG A N 1
ATOM 848 C CA . ARG A 1 109 ? -0.780 2.564 8.997 1.00 85.31 109 ARG A CA 1
ATOM 849 C C . ARG A 1 109 ? -1.378 3.025 10.330 1.00 85.31 109 ARG A C 1
ATOM 851 O O . ARG A 1 109 ? -1.780 4.182 10.454 1.00 85.31 109 ARG A O 1
ATOM 858 N N . GLY A 1 110 ? -1.402 2.126 11.315 1.00 80.31 110 GLY A N 1
ATOM 859 C CA . GLY A 1 110 ? -1.924 2.396 12.659 1.00 80.31 110 GLY A CA 1
ATOM 860 C C . GLY A 1 110 ? -3.449 2.520 12.743 1.00 80.31 110 GLY A C 1
ATOM 861 O O . GLY A 1 110 ? -3.953 3.052 13.727 1.00 80.31 110 GLY A O 1
ATOM 862 N N . LEU A 1 111 ? -4.191 2.086 11.716 1.00 79.44 111 LEU A N 1
ATOM 863 C CA . LEU A 1 111 ? -5.653 2.031 11.753 1.00 79.44 111 LEU A CA 1
ATOM 864 C C . LEU A 1 111 ? -6.121 0.585 11.942 1.00 79.44 111 LEU A C 1
ATOM 866 O O . LEU A 1 111 ? -5.782 -0.278 11.132 1.00 79.44 111 LEU A O 1
ATOM 870 N N . GLY A 1 112 ? -6.951 0.351 12.962 1.00 61.19 112 GLY A N 1
ATOM 871 C CA . GLY A 1 112 ? -7.543 -0.962 13.238 1.00 61.19 112 GLY A CA 1
ATOM 872 C C . GLY A 1 112 ? -6.619 -1.948 13.963 1.00 61.19 112 GLY A C 1
ATOM 873 O O . GLY A 1 112 ? -6.835 -3.151 13.819 1.00 61.19 112 GLY A O 1
ATOM 874 N N . GLU A 1 113 ? -5.609 -1.446 14.686 1.00 54.94 113 GLU A N 1
ATOM 875 C CA . GLU A 1 113 ? -4.962 -2.177 15.793 1.00 54.94 113 GLU A CA 1
ATOM 876 C C . GLU A 1 113 ? -5.797 -2.092 17.074 1.00 54.94 113 GLU A C 1
ATOM 878 O O . GLU A 1 113 ? -6.466 -1.045 17.260 1.00 54.94 113 GLU A O 1
#

Organism: NCBI:txid1661